Protein AF-A0AAP3SGI4-F1 (afdb_monomer_lite)

Organism: Bacteroides thetaiotaomicron (NCBI:txid818)

Foldseek 3Di:
DDDDPPDPPWDKDKDKDWPVDPDCPPLPDKTKIFIFIDTPRDTDCPPQPVKKKKKFKAAPVNPDGLDIDITRIDIGHSVSYDPHIDIDIDIGD

pLDDT: mean 86.35, std 12.17, range [43.09, 96.19]

Structure (mmCIF, N/CA/C/O backbone):
data_AF-A0AAP3SGI4-F1
#
_entry.id   AF-A0AAP3SGI4-F1
#
loop_
_atom_site.group_PDB
_atom_site.id
_atom_site.type_symbol
_atom_site.label_atom_id
_atom_site.label_alt_id
_atom_site.label_comp_id
_atom_site.label_asym_id
_atom_site.label_entity_id
_atom_site.label_seq_id
_atom_site.pdbx_PDB_ins_code
_atom_site.Cartn_x
_atom_site.Cartn_y
_atom_site.Cartn_z
_atom_site.occupancy
_atom_site.B_iso_or_equiv
_atom_site.auth_seq_id
_atom_site.auth_comp_id
_atom_site.auth_asym_id
_atom_site.auth_atom_id
_atom_site.pdbx_PDB_model_num
ATOM 1 N N . ASP A 1 1 ? -26.193 0.902 32.336 1.00 43.09 1 ASP A N 1
ATOM 2 C CA . ASP A 1 1 ? -24.812 0.414 32.247 1.00 43.09 1 ASP A CA 1
ATOM 3 C C . ASP A 1 1 ? -24.565 0.002 30.804 1.00 43.09 1 ASP A C 1
ATOM 5 O O . ASP A 1 1 ? -25.426 -0.674 30.251 1.00 43.09 1 ASP A O 1
ATOM 9 N N . ILE A 1 2 ? -23.507 0.496 30.160 1.00 46.41 2 ILE A N 1
ATOM 10 C CA . ILE A 1 2 ? -23.155 0.120 28.781 1.00 46.41 2 ILE A CA 1
ATOM 11 C C . ILE A 1 2 ? -21.791 -0.552 28.861 1.00 46.41 2 ILE A C 1
ATOM 13 O O . ILE A 1 2 ? -20.768 0.116 28.980 1.00 46.41 2 ILE A O 1
ATOM 17 N N . ILE A 1 3 ? -21.793 -1.881 28.814 1.00 51.75 3 ILE A N 1
ATOM 18 C CA . ILE A 1 3 ? -20.577 -2.677 28.673 1.00 51.75 3 ILE A CA 1
ATOM 19 C C . ILE A 1 3 ? -20.277 -2.744 27.171 1.00 51.75 3 ILE A C 1
ATOM 21 O O . ILE A 1 3 ? -20.961 -3.454 26.433 1.00 51.75 3 ILE A O 1
ATOM 25 N N . SER A 1 4 ? -19.292 -1.982 26.693 1.00 57.47 4 SER A N 1
ATOM 26 C CA . SER A 1 4 ? -18.776 -2.136 25.331 1.00 57.47 4 SER A CA 1
ATOM 27 C C . SER A 1 4 ? -17.703 -3.225 25.317 1.00 57.47 4 SER A C 1
ATOM 29 O O . SER A 1 4 ? -16.553 -3.021 25.704 1.00 57.47 4 SER A O 1
ATOM 31 N N . PHE A 1 5 ? -18.076 -4.416 24.856 1.00 48.69 5 PHE A N 1
ATOM 32 C CA . PHE A 1 5 ? -17.106 -5.444 24.498 1.00 48.69 5 PHE A CA 1
ATOM 33 C C . PHE A 1 5 ? -16.470 -5.032 23.172 1.00 48.69 5 PHE A C 1
ATOM 35 O O . PHE A 1 5 ? -17.064 -5.206 22.112 1.00 48.69 5 PHE A O 1
ATOM 42 N N . THR A 1 6 ? -15.274 -4.445 23.213 1.00 54.72 6 THR A N 1
ATOM 43 C CA . THR A 1 6 ? -14.455 -4.398 21.998 1.00 54.72 6 THR A CA 1
ATOM 44 C C . THR A 1 6 ? -13.854 -5.786 21.850 1.00 54.72 6 THR A C 1
ATOM 46 O O . THR A 1 6 ? -12.840 -6.089 22.475 1.00 54.72 6 THR A O 1
ATOM 49 N N . ASP A 1 7 ? -14.532 -6.653 21.102 1.00 45.66 7 ASP A N 1
ATOM 50 C CA . ASP A 1 7 ? -14.018 -7.977 20.781 1.00 45.66 7 ASP A CA 1
ATOM 51 C C . ASP A 1 7 ? -12.654 -7.830 20.074 1.00 45.66 7 ASP A C 1
ATOM 53 O O . ASP A 1 7 ? -12.505 -7.153 19.047 1.00 45.66 7 ASP A O 1
ATOM 57 N N . MET A 1 8 ? -11.620 -8.378 20.714 1.00 61.72 8 MET A N 1
ATOM 58 C CA . MET A 1 8 ? -10.263 -8.500 20.171 1.00 61.72 8 MET A CA 1
ATOM 59 C C . MET A 1 8 ? -9.961 -9.954 19.781 1.00 61.72 8 MET A C 1
ATOM 61 O O . MET A 1 8 ? -8.800 -10.295 19.567 1.00 61.72 8 MET A O 1
ATOM 65 N N . SER A 1 9 ? -10.984 -10.812 19.744 1.00 64.56 9 SER A N 1
ATOM 66 C CA . SER A 1 9 ? -10.867 -12.230 19.407 1.00 64.56 9 SER A CA 1
ATOM 67 C C . SER A 1 9 ? -10.695 -12.406 17.903 1.00 64.56 9 SER A C 1
ATOM 69 O O . SER A 1 9 ? -9.954 -13.285 17.460 1.00 64.56 9 SER A O 1
ATOM 71 N N . ASP A 1 10 ? -11.348 -11.539 17.126 1.00 71.44 10 ASP A N 1
ATOM 72 C CA . ASP A 1 10 ? -11.315 -11.601 15.674 1.00 71.44 10 ASP A CA 1
ATOM 73 C C . ASP A 1 10 ? -10.049 -10.943 15.092 1.00 71.44 10 ASP A C 1
ATOM 75 O O . ASP A 1 10 ? -9.776 -9.759 15.347 1.00 71.44 10 ASP A O 1
ATOM 79 N N . PRO A 1 11 ? -9.274 -11.666 14.260 1.00 82.81 11 PRO A N 1
ATOM 80 C CA . PRO A 1 11 ? -8.115 -11.095 13.591 1.00 82.81 11 PRO A CA 1
ATOM 81 C C . PRO A 1 11 ? -8.541 -9.984 12.623 1.00 82.81 11 PRO A C 1
ATOM 83 O O . PRO A 1 11 ? -9.544 -10.093 11.916 1.00 82.81 11 PRO A O 1
ATOM 86 N N . ILE A 1 12 ? -7.746 -8.911 12.558 1.00 86.56 12 ILE A N 1
ATOM 87 C CA . ILE A 1 12 ? -7.905 -7.899 11.510 1.00 86.56 12 ILE A CA 1
ATOM 88 C C . ILE A 1 12 ? -7.360 -8.481 10.208 1.00 86.56 12 ILE A C 1
ATOM 90 O O . ILE A 1 12 ? -6.225 -8.951 10.157 1.00 86.56 12 ILE A O 1
ATOM 94 N N . THR A 1 13 ? -8.156 -8.402 9.152 1.00 88.56 13 THR A N 1
ATOM 95 C CA . THR A 1 13 ? -7.750 -8.757 7.790 1.00 88.56 13 THR A CA 1
ATOM 96 C C . THR A 1 13 ? -7.564 -7.491 6.966 1.00 88.56 13 THR A C 1
ATOM 98 O O . THR A 1 13 ? -8.254 -6.494 7.185 1.00 88.56 13 THR A O 1
ATOM 101 N N . VAL A 1 14 ? -6.592 -7.511 6.052 1.00 89.69 14 VAL A N 1
ATOM 102 C CA . VAL A 1 14 ? -6.335 -6.416 5.114 1.00 89.69 14 VAL A CA 1
ATOM 103 C C . VAL A 1 14 ? -6.563 -6.906 3.694 1.00 89.69 14 VAL A C 1
ATOM 105 O O . VAL A 1 14 ? -5.853 -7.785 3.208 1.00 89.69 14 VAL A O 1
ATOM 108 N N . ASP A 1 15 ? -7.528 -6.291 3.026 1.00 92.31 15 ASP A N 1
ATOM 109 C CA . ASP A 1 15 ? -7.837 -6.558 1.631 1.00 92.31 15 ASP A CA 1
ATOM 110 C C . ASP A 1 15 ? -7.305 -5.423 0.764 1.00 92.31 15 ASP A C 1
ATOM 112 O O . ASP A 1 15 ? -7.569 -4.240 1.003 1.00 92.31 15 ASP A O 1
ATOM 116 N N . LEU A 1 16 ? -6.543 -5.788 -0.266 1.00 92.81 16 LEU A N 1
ATOM 117 C CA . LEU A 1 16 ? -6.045 -4.845 -1.259 1.00 92.81 16 LEU A CA 1
ATOM 118 C C . LEU A 1 16 ? -6.980 -4.852 -2.460 1.00 92.81 16 LEU A C 1
ATOM 120 O O . LEU A 1 16 ? -7.096 -5.850 -3.170 1.00 92.81 16 LEU A O 1
ATOM 124 N N . VAL A 1 17 ? -7.616 -3.714 -2.711 1.00 93.38 17 VAL A N 1
ATOM 125 C CA . VAL A 1 17 ? -8.559 -3.536 -3.814 1.00 93.38 17 VAL A CA 1
ATOM 126 C C . VAL A 1 17 ? -8.062 -2.475 -4.788 1.00 93.38 17 VAL A C 1
ATOM 128 O O . VAL A 1 17 ? -7.377 -1.524 -4.413 1.00 93.38 17 VAL A O 1
ATOM 131 N N . SER A 1 18 ? -8.413 -2.648 -6.058 1.00 92.25 18 SER A N 1
ATOM 132 C CA . SER A 1 18 ? -8.111 -1.717 -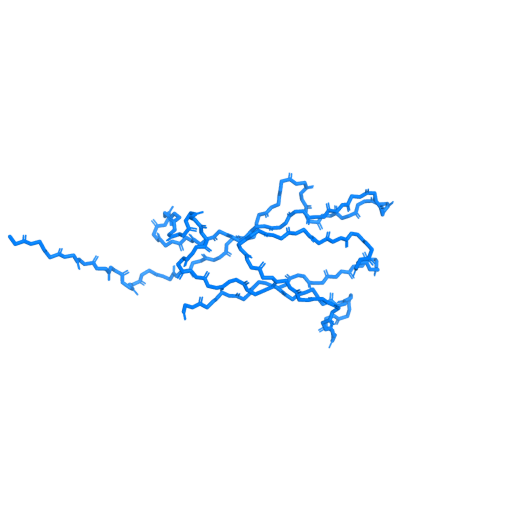7.142 1.00 92.25 18 SER A CA 1
ATOM 133 C C . SER A 1 18 ? -9.304 -1.664 -8.087 1.00 92.25 18 SER A C 1
ATOM 135 O O . SER A 1 18 ? -9.804 -2.710 -8.497 1.00 92.25 18 SER A O 1
ATOM 137 N N . GLN A 1 19 ? -9.763 -0.466 -8.445 1.00 88.25 19 GLN A N 1
ATOM 138 C CA . GLN A 1 19 ? -10.877 -0.271 -9.375 1.00 88.25 19 GLN A CA 1
ATOM 139 C C . GLN A 1 19 ? -10.490 -0.667 -10.800 1.00 88.25 19 GLN A C 1
ATOM 141 O O . GLN A 1 19 ? -11.296 -1.247 -11.525 1.00 88.25 19 GLN A O 1
ATOM 146 N N . LYS A 1 20 ? -9.254 -0.358 -11.208 1.00 84.88 20 LYS A N 1
ATOM 147 C CA . LYS A 1 20 ? -8.726 -0.681 -12.545 1.00 84.88 20 LYS A CA 1
ATOM 148 C C . LYS A 1 20 ? -7.998 -2.027 -12.593 1.00 84.88 20 LYS A C 1
ATOM 150 O O . LYS A 1 20 ? -7.648 -2.501 -13.674 1.00 84.88 20 LYS A O 1
ATOM 155 N N . GLY A 1 21 ? -7.798 -2.645 -11.431 1.00 86.50 21 GLY A N 1
ATOM 156 C CA . GLY A 1 21 ? -6.998 -3.846 -11.247 1.00 86.50 21 GLY A CA 1
ATOM 157 C C . GLY A 1 21 ? -5.501 -3.543 -11.141 1.00 86.50 21 GLY A C 1
ATOM 158 O O . GLY A 1 21 ? -5.002 -2.511 -11.583 1.00 86.50 21 GLY A O 1
ATOM 159 N N . PHE A 1 22 ? -4.748 -4.498 -10.598 1.00 88.12 22 PHE A N 1
ATOM 160 C CA . PHE A 1 22 ? -3.308 -4.354 -10.339 1.00 88.12 22 PHE A CA 1
ATOM 161 C C . PHE A 1 22 ? -2.410 -4.577 -11.569 1.00 88.12 22 PHE A C 1
ATOM 163 O O . PHE A 1 22 ? -1.200 -4.741 -11.440 1.00 88.12 22 PHE A O 1
ATOM 170 N N . THR A 1 23 ? -2.981 -4.621 -12.776 1.00 88.19 23 THR A N 1
ATOM 171 C CA . THR A 1 23 ? -2.223 -4.861 -14.011 1.00 88.19 23 THR A CA 1
ATOM 172 C C . THR A 1 23 ? -2.019 -3.561 -14.777 1.00 88.19 23 THR A C 1
ATOM 174 O O . THR A 1 23 ? -2.978 -2.908 -15.187 1.00 88.19 23 THR A O 1
ATOM 177 N N . ILE A 1 24 ? -0.760 -3.229 -15.048 1.00 84.12 24 ILE A N 1
ATOM 178 C CA . ILE A 1 24 ? -0.391 -2.165 -15.983 1.00 84.12 24 ILE A CA 1
ATOM 179 C C . ILE A 1 24 ? -0.271 -2.797 -17.370 1.00 84.12 24 ILE A C 1
ATOM 181 O O . ILE A 1 24 ? 0.606 -3.628 -17.605 1.00 84.12 24 ILE A O 1
ATOM 185 N N . LYS A 1 25 ? -1.153 -2.428 -18.303 1.00 80.94 25 LYS A N 1
ATOM 186 C CA . LYS A 1 25 ? -1.110 -2.939 -19.685 1.00 80.94 25 LYS A CA 1
ATOM 187 C C . LYS A 1 25 ? -0.384 -1.948 -20.586 1.00 80.94 25 LYS A C 1
ATOM 189 O O . LYS A 1 25 ? -0.751 -0.778 -20.613 1.00 80.94 25 LYS A O 1
ATOM 194 N N . ASN A 1 26 ? 0.618 -2.411 -21.339 1.00 77.69 26 ASN A N 1
ATOM 195 C CA . ASN A 1 26 ? 1.336 -1.631 -22.364 1.00 77.69 26 ASN A CA 1
ATOM 196 C C . ASN A 1 26 ? 1.823 -0.246 -21.894 1.00 77.69 26 ASN A C 1
ATOM 198 O O . ASN A 1 26 ? 1.789 0.714 -22.658 1.00 77.69 26 ASN A O 1
ATOM 202 N N . ASN A 1 27 ? 2.221 -0.119 -20.623 1.00 73.19 27 ASN A N 1
ATOM 203 C CA . ASN A 1 27 ? 2.596 1.164 -20.021 1.00 73.19 27 ASN A CA 1
ATOM 204 C C . ASN A 1 27 ? 1.501 2.253 -20.161 1.00 73.19 27 ASN A C 1
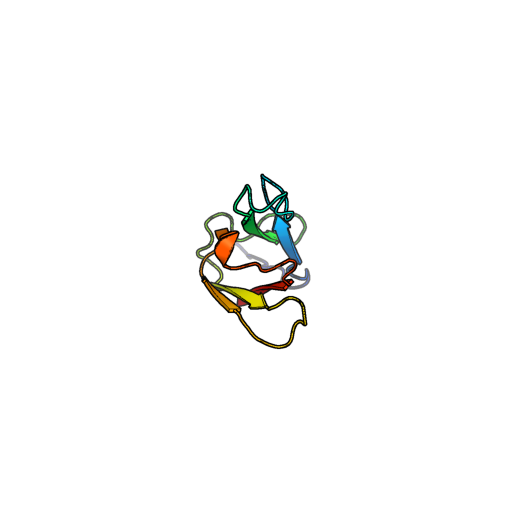ATOM 206 O O . ASN A 1 27 ? 1.784 3.447 -20.299 1.00 73.19 27 ASN A O 1
ATOM 210 N N . GLY A 1 28 ? 0.229 1.841 -20.181 1.00 79.50 28 GLY A N 1
ATOM 211 C CA . GLY A 1 28 ? -0.916 2.688 -20.508 1.00 79.50 28 GLY A CA 1
ATOM 212 C C . GLY A 1 28 ? -1.552 3.367 -19.300 1.00 79.50 28 GLY A C 1
ATOM 213 O O . GLY A 1 28 ? -1.888 4.547 -19.385 1.00 79.50 28 GLY A O 1
ATOM 214 N N . ASN A 1 29 ? -1.656 2.671 -18.166 1.00 86.94 29 ASN A N 1
ATOM 215 C CA . ASN A 1 29 ? -2.434 3.104 -17.005 1.00 86.94 29 ASN A CA 1
ATOM 216 C C . ASN A 1 29 ? -1.637 3.067 -15.700 1.00 86.94 29 ASN A C 1
ATOM 218 O O . ASN A 1 29 ? -0.794 2.196 -15.517 1.00 86.94 29 ASN A O 1
ATOM 222 N N . ASP A 1 30 ? -1.972 3.969 -14.785 1.00 91.69 30 ASP A N 1
ATOM 223 C CA . ASP A 1 30 ? -1.577 3.859 -13.381 1.00 91.69 30 ASP A CA 1
ATOM 224 C C . ASP A 1 30 ? -2.489 2.859 -12.649 1.00 91.69 30 ASP A C 1
ATOM 226 O O . ASP A 1 30 ? -3.570 2.506 -13.143 1.00 91.69 30 ASP A O 1
ATOM 230 N N . VAL A 1 31 ? -2.048 2.406 -11.476 1.00 92.81 31 VAL A N 1
ATOM 231 C CA . VAL A 1 31 ? -2.799 1.493 -10.606 1.00 92.81 31 VAL A CA 1
ATOM 232 C C . VAL A 1 31 ? -3.284 2.264 -9.389 1.00 92.81 31 VAL A C 1
ATOM 234 O O . VAL A 1 31 ? -2.483 2.758 -8.597 1.00 92.81 31 VAL A O 1
ATOM 237 N N . ASP A 1 32 ? -4.600 2.353 -9.227 1.00 94.00 32 ASP A N 1
ATOM 238 C CA . ASP A 1 32 ? -5.204 2.785 -7.974 1.00 94.00 32 ASP A CA 1
ATOM 239 C C . ASP A 1 32 ? -5.225 1.595 -7.010 1.00 94.00 32 ASP A C 1
ATOM 241 O O . ASP A 1 32 ? -5.793 0.555 -7.324 1.00 94.00 32 ASP A O 1
ATOM 245 N N . ALA A 1 33 ? -4.563 1.711 -5.865 1.00 94.56 33 ALA A N 1
ATOM 246 C CA . ALA A 1 33 ? -4.556 0.676 -4.838 1.00 94.56 33 ALA A CA 1
ATOM 247 C C . ALA A 1 33 ? -5.156 1.242 -3.555 1.00 94.56 33 ALA A C 1
ATOM 249 O O . ALA A 1 33 ? -4.805 2.342 -3.130 1.00 94.56 33 ALA A O 1
ATOM 250 N N . LYS A 1 34 ? -6.056 0.490 -2.930 1.00 94.75 34 LYS A N 1
ATOM 251 C CA . LYS A 1 34 ? -6.696 0.843 -1.665 1.00 94.75 34 LYS A CA 1
ATOM 252 C C . LYS A 1 34 ? -6.614 -0.340 -0.714 1.00 94.75 34 LYS A C 1
ATOM 254 O O . LYS A 1 34 ? -6.888 -1.468 -1.111 1.00 94.75 34 LYS A O 1
ATOM 259 N N . ALA A 1 35 ? -6.255 -0.072 0.534 1.00 94.31 35 ALA A N 1
ATOM 260 C CA . ALA A 1 35 ? -6.319 -1.049 1.610 1.00 94.31 35 ALA A CA 1
ATOM 261 C C . ALA A 1 35 ? -7.655 -0.906 2.340 1.00 94.31 35 ALA A C 1
ATOM 263 O O . ALA A 1 35 ? -8.093 0.207 2.644 1.00 94.31 35 ALA A O 1
ATOM 264 N N . VAL A 1 36 ? -8.309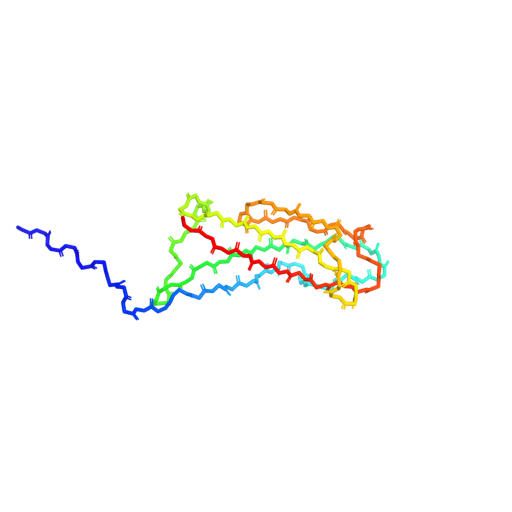 -2.028 2.613 1.00 93.25 36 VAL A N 1
ATOM 265 C CA . VAL A 1 36 ? -9.549 -2.085 3.384 1.00 93.25 36 VAL A CA 1
ATOM 266 C C . VAL A 1 36 ? -9.341 -3.038 4.548 1.00 93.25 36 VAL A C 1
ATOM 268 O O . VAL A 1 36 ? -8.892 -4.164 4.356 1.00 93.25 36 VAL A O 1
ATOM 271 N N . LEU A 1 37 ? -9.617 -2.559 5.759 1.00 92.19 37 LEU A N 1
ATOM 272 C CA . LEU A 1 37 ? -9.472 -3.347 6.976 1.00 92.19 37 LEU A CA 1
ATOM 273 C C . LEU A 1 37 ? -10.817 -3.903 7.393 1.00 92.19 37 LEU A C 1
ATOM 275 O O . LEU A 1 37 ? -11.754 -3.129 7.593 1.00 92.19 37 LEU A O 1
ATOM 279 N N . TYR A 1 38 ? -10.867 -5.213 7.595 1.00 90.38 38 TYR A N 1
ATOM 280 C CA . TYR A 1 38 ? -12.055 -5.909 8.063 1.00 90.38 38 TYR A CA 1
ATOM 281 C C . TYR A 1 38 ? -11.798 -6.607 9.397 1.00 90.38 38 TYR A C 1
ATOM 283 O O . TYR A 1 38 ? -10.739 -7.204 9.613 1.00 90.38 38 TYR A O 1
ATOM 291 N N . ARG A 1 39 ? -12.794 -6.566 10.283 1.00 88.06 39 ARG A N 1
ATOM 292 C CA . ARG A 1 39 ? -12.868 -7.389 11.499 1.00 88.06 39 ARG A CA 1
ATOM 293 C C . ARG A 1 39 ? -14.301 -7.880 11.650 1.00 88.06 39 ARG A C 1
ATOM 295 O O . ARG A 1 39 ? -15.224 -7.085 11.521 1.00 88.06 39 ARG A O 1
ATOM 302 N N . GLY A 1 40 ? -14.489 -9.182 11.858 1.00 85.38 40 GLY A N 1
ATOM 303 C CA . GLY A 1 40 ? -15.832 -9.765 11.966 1.00 85.38 40 GLY A CA 1
ATOM 304 C C . GLY A 1 40 ? -16.711 -9.564 10.719 1.00 85.38 40 GLY A C 1
ATOM 305 O O . GLY A 1 40 ? -17.931 -9.596 10.818 1.00 85.38 40 GLY A O 1
ATOM 306 N N . GLY A 1 41 ? -16.111 -9.322 9.544 1.00 83.88 41 GLY A N 1
ATOM 307 C CA . GLY A 1 41 ? -16.832 -9.044 8.293 1.00 83.88 41 GLY A CA 1
ATOM 308 C C . GLY A 1 41 ? -17.250 -7.583 8.078 1.00 83.88 41 GLY A C 1
ATOM 309 O O . GLY A 1 41 ? -17.760 -7.263 7.007 1.00 83.88 41 GLY A O 1
ATOM 310 N N . GLU A 1 42 ? -16.993 -6.685 9.033 1.00 87.06 42 GLU A N 1
ATOM 311 C CA . GLU A 1 42 ? -17.267 -5.249 8.898 1.00 87.06 42 GLU A CA 1
ATOM 312 C C . GLU A 1 42 ? -15.988 -4.446 8.644 1.00 87.06 42 GLU A C 1
ATOM 314 O O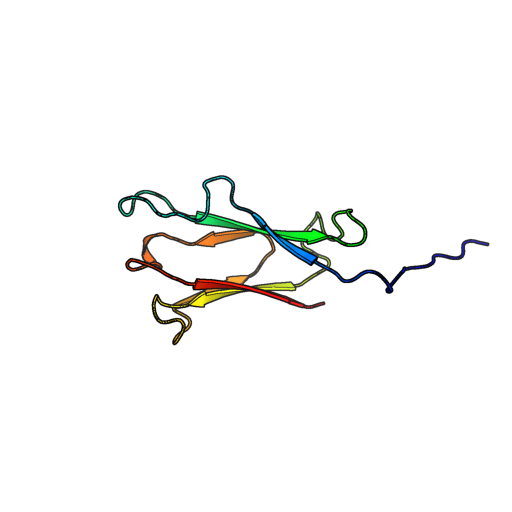 . GLU A 1 42 ? -14.916 -4.766 9.165 1.00 87.06 42 GLU A O 1
ATOM 319 N N . GLU A 1 43 ? -16.092 -3.392 7.827 1.00 90.19 43 GLU A N 1
ATOM 320 C CA . GLU A 1 43 ? -14.981 -2.471 7.586 1.00 90.19 43 GLU A CA 1
ATOM 3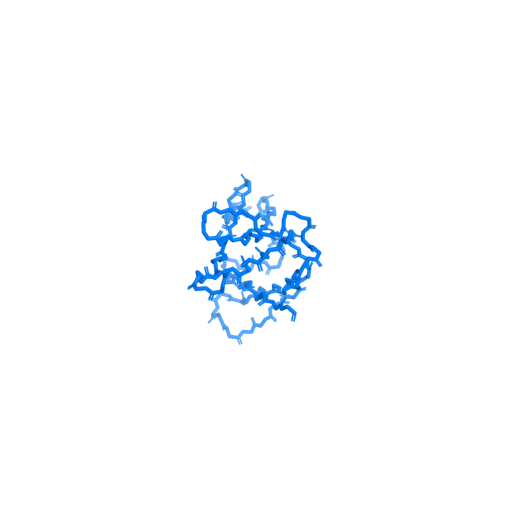21 C C . GLU A 1 43 ? -14.755 -1.591 8.824 1.00 90.19 43 GLU A C 1
ATOM 323 O O . GLU A 1 43 ? -15.635 -0.833 9.224 1.00 90.19 43 GLU A O 1
ATOM 328 N N . ILE A 1 44 ? -13.557 -1.653 9.411 1.00 90.44 44 ILE A N 1
ATOM 329 C CA . ILE A 1 44 ? -13.265 -0.998 10.702 1.00 90.44 44 ILE A CA 1
ATOM 330 C C . ILE A 1 44 ? -12.594 0.372 10.590 1.00 90.44 44 ILE A C 1
ATOM 332 O O . ILE A 1 44 ? -12.355 1.029 11.601 1.00 90.44 44 ILE A O 1
ATOM 336 N N . ASP A 1 45 ? -12.235 0.802 9.382 1.00 89.69 45 ASP A N 1
ATOM 337 C CA . ASP A 1 45 ? -11.534 2.071 9.178 1.00 89.69 45 ASP A CA 1
ATOM 338 C C . ASP A 1 45 ? -11.950 2.745 7.876 1.00 89.69 45 ASP A C 1
ATOM 340 O O . ASP A 1 45 ? -11.105 3.083 7.052 1.00 89.69 45 ASP A O 1
ATOM 344 N N . THR A 1 46 ? -13.252 2.933 7.644 1.00 87.19 46 THR A N 1
ATOM 345 C CA . THR A 1 46 ? -13.779 3.515 6.396 1.00 87.19 46 THR A CA 1
ATOM 346 C C . THR A 1 46 ? -13.097 4.833 6.024 1.00 87.19 46 THR A C 1
ATOM 348 O O . THR A 1 46 ? -12.718 5.009 4.863 1.00 87.19 46 THR A O 1
ATOM 351 N N . GLY A 1 47 ? -12.847 5.695 7.017 1.00 84.81 47 GLY A N 1
ATOM 352 C CA . GLY A 1 47 ? -12.193 6.996 6.853 1.00 84.81 47 GLY A CA 1
ATOM 353 C C . GLY A 1 47 ? -10.681 6.951 6.604 1.00 84.81 47 GLY A C 1
ATOM 354 O O . GLY A 1 47 ? -10.140 7.921 6.083 1.00 84.81 47 GLY A O 1
ATOM 355 N N . GLY A 1 48 ? -9.996 5.846 6.923 1.00 86.19 48 GLY A N 1
ATOM 356 C CA . GLY A 1 48 ? -8.540 5.740 6.778 1.00 86.19 48 GLY A CA 1
ATOM 357 C C . GLY A 1 48 ? -7.755 6.588 7.775 1.00 86.19 48 GLY A C 1
ATOM 358 O O . GLY A 1 48 ? -6.648 7.022 7.463 1.00 86.19 48 GLY A O 1
ATOM 359 N N . THR A 1 49 ? -8.352 6.878 8.930 1.00 86.69 49 THR A N 1
ATOM 360 C CA . THR A 1 49 ? -7.774 7.741 9.970 1.00 86.69 49 THR A CA 1
ATOM 361 C C . THR A 1 49 ? -7.466 6.981 11.251 1.00 86.69 49 THR A C 1
ATOM 363 O O . THR A 1 49 ? -6.749 7.504 12.098 1.00 86.69 49 THR A O 1
ATOM 366 N N . ALA A 1 50 ? -8.025 5.779 11.427 1.00 88.31 50 ALA A N 1
ATOM 367 C CA . ALA A 1 50 ? -7.794 4.975 12.623 1.00 88.31 50 ALA A CA 1
ATOM 368 C C . ALA A 1 50 ? -6.479 4.184 12.559 1.00 88.31 50 ALA A C 1
ATOM 370 O O . ALA A 1 50 ? -5.951 3.811 13.606 1.00 88.31 50 ALA A O 1
ATOM 371 N N . TYR A 1 51 ? -5.965 3.932 11.352 1.00 90.56 51 TYR A N 1
ATOM 372 C CA . TYR A 1 51 ? -4.717 3.212 11.123 1.00 90.56 51 TYR A CA 1
ATOM 373 C C . TYR A 1 51 ? -3.794 3.986 10.186 1.00 90.56 51 TYR A C 1
ATOM 375 O O . TYR A 1 51 ? -4.226 4.740 9.313 1.00 90.56 51 TYR A O 1
ATOM 383 N N . THR A 1 52 ? -2.496 3.761 10.356 1.00 91.94 52 THR A N 1
ATOM 384 C CA . THR A 1 52 ? -1.472 4.236 9.433 1.00 91.94 52 THR A CA 1
ATOM 385 C C . THR A 1 52 ? -1.216 3.170 8.380 1.00 91.94 52 THR A C 1
ATOM 387 O O . THR A 1 52 ? -0.927 2.018 8.698 1.00 91.94 52 THR A O 1
ATOM 390 N N . TYR A 1 53 ? -1.289 3.576 7.116 1.00 93.94 53 TYR A N 1
ATOM 391 C CA . TYR A 1 53 ? -1.052 2.717 5.963 1.00 93.94 53 TYR A CA 1
ATOM 392 C C . TYR A 1 53 ? 0.253 3.133 5.304 1.00 93.94 53 TYR A C 1
ATOM 394 O O . TYR A 1 53 ? 0.363 4.253 4.795 1.00 93.94 53 TYR A O 1
ATOM 402 N N . THR A 1 54 ? 1.222 2.226 5.302 1.00 95.19 54 THR A N 1
ATOM 403 C CA . THR A 1 54 ? 2.508 2.405 4.633 1.00 95.19 54 THR A CA 1
ATOM 404 C C . THR A 1 54 ? 2.611 1.412 3.495 1.00 95.19 54 THR A C 1
ATOM 406 O O . THR A 1 54 ? 2.522 0.205 3.691 1.00 95.19 54 THR A O 1
ATOM 409 N N . TRP A 1 55 ? 2.836 1.909 2.290 1.00 95.69 55 TRP A N 1
ATOM 410 C CA . TRP A 1 55 ? 2.963 1.077 1.105 1.00 95.69 55 TRP A CA 1
ATOM 411 C C . TRP A 1 55 ? 4.389 1.109 0.608 1.00 95.69 55 TRP A C 1
ATOM 413 O O . TRP A 1 55 ? 4.983 2.179 0.500 1.00 95.69 55 TRP A O 1
ATOM 423 N N . LYS A 1 56 ? 4.921 -0.054 0.255 1.00 96.19 56 LYS A N 1
ATOM 424 C CA . LYS A 1 56 ? 6.248 -0.197 -0.338 1.00 96.19 56 LYS A CA 1
ATOM 425 C C . LYS A 1 56 ? 6.084 -0.876 -1.687 1.00 96.19 56 LYS A C 1
ATOM 427 O O . LYS A 1 56 ? 5.624 -2.016 -1.763 1.00 96.19 56 LYS A O 1
ATOM 432 N N . LEU A 1 57 ? 6.440 -0.158 -2.746 1.00 95.38 57 LEU A N 1
ATOM 433 C CA . LEU A 1 57 ? 6.606 -0.736 -4.070 1.00 95.38 57 LEU A CA 1
ATOM 434 C C . LEU A 1 57 ? 8.029 -1.261 -4.172 1.00 95.38 57 LEU A C 1
ATOM 436 O O . LEU A 1 57 ? 8.984 -0.490 -4.130 1.00 95.38 57 LEU A O 1
ATOM 440 N N . TRP A 1 58 ? 8.161 -2.566 -4.324 1.00 94.69 58 TRP A N 1
ATOM 441 C CA . TRP A 1 58 ? 9.425 -3.240 -4.548 1.00 94.69 58 TRP A CA 1
ATOM 442 C C . TRP A 1 58 ? 9.643 -3.482 -6.036 1.00 94.69 58 TRP A C 1
ATOM 444 O O . TRP A 1 58 ? 8.692 -3.636 -6.811 1.00 94.69 58 TRP A O 1
ATOM 454 N N . ASN A 1 59 ? 10.912 -3.549 -6.427 1.00 91.62 59 ASN A N 1
ATOM 455 C CA . ASN A 1 59 ? 11.306 -3.892 -7.786 1.00 91.62 59 ASN A CA 1
ATOM 456 C C . ASN A 1 59 ? 10.827 -5.311 -8.174 1.00 91.62 59 ASN A C 1
ATOM 458 O O . ASN A 1 59 ? 10.387 -6.096 -7.333 1.00 91.62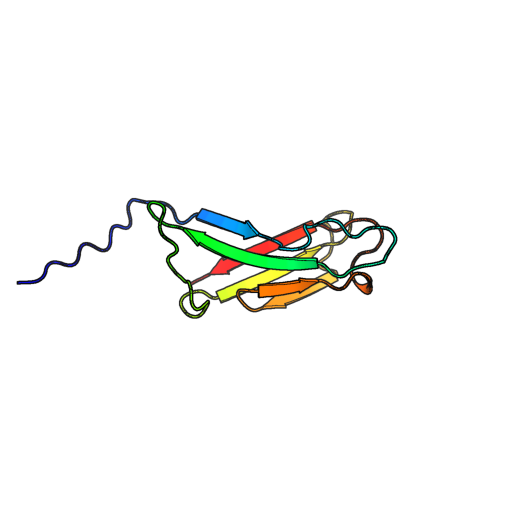 59 ASN A O 1
ATOM 462 N N . SER A 1 60 ? 10.958 -5.676 -9.453 1.00 89.19 60 SER A N 1
ATOM 463 C CA . SER A 1 60 ? 10.556 -7.005 -9.946 1.00 89.19 60 SER A CA 1
ATOM 464 C C . SER A 1 60 ? 11.238 -8.179 -9.227 1.00 89.19 60 SER A C 1
ATOM 466 O O . SER A 1 60 ? 10.732 -9.296 -9.305 1.00 89.19 60 SER A O 1
ATOM 468 N N . ALA A 1 61 ? 12.390 -7.956 -8.593 1.00 89.31 61 ALA A N 1
ATOM 469 C CA . ALA A 1 61 ? 13.130 -8.979 -7.863 1.00 89.31 61 ALA A CA 1
ATOM 470 C C . ALA A 1 61 ? 12.731 -9.062 -6.377 1.00 89.31 61 ALA A C 1
ATOM 472 O O . ALA A 1 61 ? 13.197 -9.957 -5.681 1.00 89.31 61 ALA A O 1
ATOM 473 N N . GLY A 1 62 ? 11.903 -8.136 -5.875 1.00 87.88 62 GLY A N 1
ATOM 474 C CA . GLY A 1 62 ? 11.563 -8.030 -4.455 1.00 87.88 62 GLY A CA 1
ATOM 475 C C . GLY A 1 62 ? 12.736 -7.611 -3.562 1.00 87.88 62 GLY A C 1
ATOM 476 O O . GLY A 1 62 ? 12.670 -7.798 -2.353 1.00 87.88 62 GLY A O 1
ATOM 477 N N . THR A 1 63 ? 13.822 -7.078 -4.130 1.00 91.06 63 THR A N 1
ATOM 478 C CA . THR A 1 63 ? 15.074 -6.832 -3.391 1.00 91.06 63 THR A CA 1
ATOM 479 C C . THR A 1 63 ? 15.232 -5.400 -2.906 1.00 91.06 63 THR A C 1
ATOM 481 O O . THR A 1 63 ? 15.859 -5.171 -1.875 1.00 91.06 63 THR A O 1
ATOM 484 N N . SER A 1 64 ? 14.679 -4.426 -3.629 1.00 93.31 64 SER A N 1
ATOM 485 C CA . SER A 1 64 ? 14.756 -3.015 -3.253 1.00 93.31 64 SER A CA 1
ATOM 486 C C . SER A 1 64 ? 13.400 -2.335 -3.341 1.00 93.31 64 SER A C 1
ATOM 488 O O . SER A 1 64 ? 12.613 -2.601 -4.253 1.00 93.31 64 SER A O 1
ATOM 490 N N . VAL A 1 65 ? 13.154 -1.427 -2.397 1.00 95.38 65 VAL A N 1
ATOM 491 C CA . VAL A 1 65 ? 12.004 -0.524 -2.425 1.00 95.38 65 VAL A CA 1
ATOM 492 C C . VAL A 1 65 ? 12.285 0.567 -3.454 1.00 95.38 65 VAL A C 1
ATOM 494 O O . VAL A 1 65 ? 13.243 1.324 -3.327 1.00 95.38 65 VAL A O 1
ATOM 497 N N . VAL A 1 66 ? 11.452 0.622 -4.487 1.00 95.06 66 VAL A N 1
ATOM 498 C CA . VAL A 1 66 ? 11.461 1.651 -5.532 1.00 95.06 66 VAL A CA 1
ATOM 499 C C . VAL A 1 66 ? 10.813 2.925 -5.009 1.00 95.06 66 VAL A C 1
ATOM 501 O O . VAL A 1 66 ? 11.301 4.024 -5.263 1.00 95.06 66 VAL A O 1
ATOM 504 N N . LYS A 1 67 ? 9.703 2.782 -4.277 1.00 95.19 67 LYS A N 1
ATOM 505 C CA . LYS A 1 67 ? 8.929 3.916 -3.777 1.00 95.19 67 LYS A CA 1
ATOM 506 C C . LYS A 1 67 ? 8.114 3.548 -2.550 1.00 95.19 67 LYS A C 1
ATOM 508 O O . LYS A 1 67 ? 7.642 2.417 -2.423 1.00 95.19 67 LYS A O 1
ATOM 513 N N . THR A 1 68 ? 7.919 4.536 -1.688 1.00 96.06 68 THR A N 1
ATOM 514 C CA . THR A 1 68 ? 7.070 4.433 -0.504 1.00 96.06 68 THR A CA 1
ATOM 515 C C . THR A 1 68 ? 5.903 5.397 -0.644 1.00 96.06 68 THR A C 1
ATOM 517 O O . THR A 1 68 ? 6.081 6.525 -1.104 1.00 96.06 68 THR A O 1
ATOM 520 N N . TYR A 1 69 ? 4.720 4.958 -0.233 1.00 95.88 69 TYR A N 1
ATOM 521 C CA . TYR A 1 69 ? 3.513 5.776 -0.205 1.00 95.88 69 TYR A CA 1
ATOM 522 C C . TYR A 1 69 ? 2.854 5.674 1.167 1.00 95.88 69 TYR A C 1
ATOM 524 O O . TYR A 1 69 ? 3.072 4.709 1.904 1.00 95.88 69 TYR A O 1
ATOM 532 N N . THR A 1 70 ? 2.023 6.655 1.495 1.00 94.38 70 THR A N 1
ATOM 533 C CA . THR A 1 70 ? 1.255 6.680 2.738 1.00 94.38 70 THR A CA 1
ATOM 534 C C . THR A 1 70 ? -0.207 7.000 2.465 1.00 94.38 70 THR A C 1
ATOM 536 O O . THR A 1 70 ? -0.545 7.639 1.468 1.00 94.38 70 THR A O 1
ATOM 539 N N . GLY A 1 71 ? -1.070 6.543 3.369 1.00 93.56 71 GLY A N 1
ATOM 540 C CA . GLY A 1 71 ? -2.514 6.740 3.288 1.00 93.56 71 GLY A CA 1
ATOM 541 C C . GLY A 1 71 ? -3.257 5.499 2.802 1.00 93.56 71 GLY A C 1
ATOM 542 O O . GLY A 1 71 ? -2.683 4.579 2.221 1.00 93.56 71 GLY A O 1
ATOM 543 N N . LYS A 1 72 ? -4.561 5.457 3.079 1.00 93.06 72 LYS A N 1
ATOM 544 C CA . LYS A 1 72 ? -5.410 4.288 2.812 1.00 93.06 72 LYS A CA 1
ATOM 545 C C . LYS A 1 72 ? -5.537 3.944 1.322 1.00 93.06 72 LYS A C 1
ATOM 547 O O . LYS A 1 72 ? -5.655 2.772 0.970 1.00 93.06 72 LYS A O 1
ATOM 552 N N . SER A 1 73 ? -5.505 4.961 0.464 1.00 94.12 73 SER A N 1
ATOM 553 C CA . SER A 1 73 ? -5.548 4.826 -0.993 1.00 94.12 73 SER A CA 1
ATOM 554 C C . SER A 1 73 ? -4.340 5.517 -1.607 1.00 94.12 73 SER A C 1
ATOM 556 O O . SER A 1 73 ? -4.022 6.647 -1.240 1.00 94.12 73 SER A O 1
ATOM 558 N N . ILE A 1 74 ? -3.704 4.862 -2.570 1.00 95.44 74 ILE A N 1
ATOM 559 C CA . ILE A 1 74 ? -2.529 5.363 -3.277 1.00 95.44 74 ILE A CA 1
ATOM 560 C C . ILE A 1 74 ? -2.698 5.183 -4.785 1.00 95.44 74 ILE A C 1
ATOM 562 O O . ILE A 1 74 ? -3.497 4.375 -5.257 1.00 95.44 74 ILE A O 1
ATOM 566 N N . THR A 1 75 ? -1.918 5.935 -5.553 1.00 95.25 75 THR A N 1
ATOM 567 C CA . THR A 1 75 ? -1.787 5.731 -6.998 1.00 95.25 75 THR A CA 1
ATOM 568 C C . THR A 1 75 ? -0.346 5.356 -7.303 1.00 95.25 75 THR A C 1
ATOM 570 O O . THR A 1 75 ? 0.565 6.166 -7.130 1.00 95.25 75 THR A O 1
ATOM 573 N N . VAL A 1 76 ? -0.140 4.116 -7.741 1.00 93.19 76 VAL A N 1
ATOM 574 C CA . VAL A 1 76 ? 1.156 3.644 -8.224 1.00 93.19 76 VAL A CA 1
ATOM 575 C C . VAL A 1 76 ? 1.276 4.045 -9.683 1.00 93.19 76 VAL A C 1
ATOM 577 O O . VAL A 1 76 ? 0.500 3.584 -10.526 1.00 93.19 76 VAL A O 1
ATOM 580 N N . SER A 1 77 ? 2.239 4.917 -9.981 1.00 92.25 77 SER A N 1
ATOM 581 C CA . SER A 1 77 ? 2.456 5.334 -11.357 1.00 92.25 77 SER A CA 1
ATOM 582 C C . SER A 1 77 ? 3.089 4.209 -12.157 1.00 92.25 77 SER A C 1
ATOM 584 O O . SER A 1 77 ? 4.016 3.541 -11.699 1.00 92.25 77 SER A O 1
ATOM 586 N N . LYS A 1 78 ? 2.649 4.057 -13.402 1.00 89.31 78 LYS A N 1
ATOM 587 C CA . LYS A 1 78 ? 3.277 3.142 -14.359 1.00 89.31 78 LYS A CA 1
ATOM 588 C C . LYS A 1 78 ? 4.768 3.395 -14.569 1.00 89.31 78 LYS A C 1
ATOM 590 O O . LYS A 1 78 ? 5.514 2.454 -14.806 1.00 89.31 78 LYS A O 1
ATOM 595 N N . ALA A 1 79 ? 5.208 4.647 -14.439 1.00 90.94 79 ALA A N 1
ATOM 596 C CA . ALA A 1 79 ? 6.616 5.010 -14.568 1.00 90.94 79 ALA A CA 1
ATOM 597 C C . ALA A 1 79 ? 7.490 4.401 -13.457 1.00 90.94 79 ALA A C 1
ATOM 599 O O . ALA A 1 79 ? 8.679 4.188 -13.672 1.00 90.94 79 ALA A O 1
ATOM 600 N N . ASP A 1 80 ? 6.900 4.092 -12.297 1.00 89.75 80 ASP A N 1
ATOM 601 C CA . ASP A 1 80 ? 7.598 3.478 -11.166 1.00 89.75 80 ASP A CA 1
ATOM 602 C C . ASP A 1 80 ? 7.696 1.937 -11.313 1.00 89.75 80 ASP A C 1
ATOM 604 O O . ASP A 1 80 ? 8.362 1.280 -10.512 1.00 89.75 80 ASP A O 1
ATOM 608 N N . VAL A 1 81 ? 7.046 1.333 -12.324 1.00 89.38 81 VAL A N 1
ATOM 609 C CA . VAL A 1 81 ? 6.981 -0.127 -12.521 1.00 89.38 81 VAL A CA 1
ATOM 610 C C . VAL A 1 81 ? 7.628 -0.541 -13.843 1.00 89.38 81 VAL A C 1
ATOM 612 O O . VAL A 1 81 ? 7.013 -0.519 -14.908 1.00 89.38 81 VAL A O 1
ATOM 615 N N . THR A 1 82 ? 8.865 -1.028 -13.771 1.00 86.19 82 THR A N 1
ATOM 616 C CA . THR A 1 82 ? 9.578 -1.563 -14.941 1.00 86.19 82 THR A CA 1
ATOM 617 C C . THR A 1 82 ? 9.289 -3.055 -15.111 1.00 86.19 82 THR A C 1
ATOM 619 O O . THR A 1 82 ? 9.938 -3.912 -14.512 1.00 86.19 82 THR A O 1
ATOM 622 N N . GLY A 1 83 ? 8.286 -3.377 -15.929 1.00 86.12 83 GLY A N 1
ATOM 623 C CA . GLY A 1 83 ? 7.881 -4.751 -16.247 1.00 86.12 83 GLY A CA 1
ATOM 624 C C . GLY A 1 83 ? 7.008 -5.395 -15.168 1.00 86.12 83 GLY A C 1
ATOM 625 O O . GLY A 1 83 ? 5.854 -5.719 -15.439 1.00 86.12 83 GLY A O 1
ATOM 626 N N . LYS A 1 84 ? 7.539 -5.578 -13.953 1.00 88.25 84 LYS A N 1
ATOM 627 C CA . LYS A 1 84 ? 6.805 -6.097 -12.783 1.00 88.25 84 LYS A CA 1
ATOM 628 C C . LYS A 1 84 ? 7.293 -5.420 -11.501 1.00 88.25 84 LYS A C 1
ATOM 630 O O . LYS A 1 84 ? 8.434 -4.975 -11.421 1.00 88.25 84 LYS A O 1
ATOM 635 N N . GLY A 1 85 ? 6.440 -5.387 -10.486 1.00 90.88 85 GLY A N 1
ATOM 636 C CA . GLY A 1 85 ? 6.776 -4.907 -9.148 1.00 90.88 85 GLY A CA 1
ATOM 637 C C . GLY A 1 85 ? 5.910 -5.603 -8.108 1.00 90.88 85 GLY A C 1
ATOM 638 O O . GLY A 1 85 ? 4.849 -6.133 -8.441 1.00 90.88 85 GLY A O 1
ATOM 639 N N . VAL A 1 86 ? 6.372 -5.620 -6.862 1.00 92.50 86 VAL A N 1
ATOM 640 C CA . VAL A 1 86 ? 5.618 -6.183 -5.735 1.00 92.50 86 VAL A CA 1
ATOM 641 C C . VAL A 1 86 ? 5.138 -5.031 -4.870 1.00 92.50 86 VAL A C 1
ATOM 643 O O . VAL A 1 86 ? 5.947 -4.255 -4.370 1.00 92.50 86 VAL A O 1
ATOM 646 N N . LEU A 1 87 ? 3.825 -4.902 -4.703 1.00 93.62 87 LEU A N 1
ATOM 647 C CA . LEU A 1 87 ? 3.240 -3.888 -3.836 1.00 93.62 87 LEU A CA 1
ATOM 648 C C . LEU A 1 87 ? 2.899 -4.520 -2.489 1.00 93.62 87 LEU A C 1
ATOM 650 O O . LEU A 1 87 ? 2.110 -5.459 -2.429 1.00 93.62 87 LEU A O 1
ATOM 654 N N . MET A 1 88 ? 3.488 -3.999 -1.417 1.00 94.00 88 MET A N 1
ATOM 655 C CA . MET A 1 88 ? 3.222 -4.442 -0.052 1.00 94.00 88 MET A CA 1
ATOM 656 C C . MET A 1 88 ? 2.567 -3.310 0.732 1.00 94.00 88 MET A C 1
ATOM 658 O O . MET A 1 88 ? 3.058 -2.181 0.699 1.00 94.00 88 MET A O 1
ATOM 662 N N . CYS A 1 89 ? 1.478 -3.616 1.433 1.00 93.44 89 CYS A N 1
ATOM 663 C CA . CYS A 1 89 ? 0.826 -2.705 2.365 1.00 93.44 89 CYS A CA 1
ATOM 664 C C . CYS A 1 89 ? 1.113 -3.167 3.793 1.00 93.44 89 CYS A C 1
ATOM 666 O O . CYS A 1 89 ? 0.889 -4.326 4.136 1.00 93.44 89 CYS A O 1
ATOM 668 N N . GLU A 1 90 ? 1.620 -2.255 4.604 1.00 92.69 90 GLU A N 1
ATOM 669 C CA . GLU A 1 90 ? 1.869 -2.423 6.025 1.00 92.69 90 GLU A CA 1
ATOM 670 C C . GLU A 1 90 ? 0.900 -1.512 6.776 1.00 92.69 90 GLU A C 1
ATOM 672 O O . GLU A 1 90 ? 0.795 -0.319 6.478 1.00 92.69 90 GLU A O 1
ATOM 677 N N . VAL A 1 91 ? 0.172 -2.088 7.727 1.00 90.19 91 VAL A N 1
ATOM 678 C CA . VAL A 1 91 ? -0.847 -1.384 8.501 1.00 90.19 91 VAL A CA 1
ATOM 679 C C . VAL A 1 91 ? -0.438 -1.398 9.963 1.00 90.19 91 VAL A C 1
ATOM 681 O O . VAL A 1 91 ? -0.235 -2.465 10.541 1.00 90.19 91 VAL A O 1
ATOM 684 N N . SER A 1 92 ? -0.330 -0.212 10.557 1.00 88.94 92 SER A N 1
ATOM 685 C CA . SER A 1 92 ? 0.002 -0.023 11.969 1.00 88.94 92 SER A CA 1
ATOM 686 C C . SER A 1 92 ? -1.053 0.832 12.667 1.00 88.94 92 SER A C 1
ATOM 688 O O . SER A 1 92 ? -1.734 1.637 12.029 1.00 88.94 92 SER A O 1
ATOM 690 N N . LYS A 1 93 ? -1.192 0.655 13.980 1.00 81.88 93 LYS A N 1
ATOM 691 C CA . LYS A 1 93 ? -2.059 1.467 14.837 1.00 81.88 93 LYS A CA 1
ATOM 692 C C . LYS A 1 93 ? -1.228 2.430 15.672 1.00 81.88 93 LYS A C 1
ATOM 694 O O . LYS A 1 93 ? -0.124 2.009 16.082 1.00 81.88 93 LYS A O 1
#

Radius of gyration: 15.88 Å; chains: 1; bounding box: 40×20×55 Å

Secondary structure (DSSP, 8-state):
--------SSPPEEEEE-SS-S---TT---EEEEEEEEETTEES-TTS-SSEEEEEEE-TTSSSEEEEEESSEEEE-GGG-SS--EEEEEEE-

Sequence (93 aa):
DIISFTDMSDPITVDLVSQKGFTIKNNGNDVDAKAVLYRGGEEIDTGGTAYTYTWKLWNSAGTSVVKTYTGKSITVSKADVTGKGVLMCEVSK